Protein AF-A0AAD8EGN2-F1 (afdb_monomer)

Foldseek 3Di:
DVVVVVVVVVVVVLVVQVVVLVVVADDLPQFADDDPPDPPPDDDDSVRRSVVSRQVSQCVGPPHDDDD

Organism: Diploptera punctata (NCBI:txid6984)

Mean predicted aligned error: 5.25 Å

Structure (mmCIF, N/CA/C/O backbone):
data_AF-A0AAD8EGN2-F1
#
_entry.id   AF-A0AAD8EGN2-F1
#
loop_
_atom_site.group_PDB
_atom_site.id
_atom_site.type_symbol
_atom_site.label_atom_id
_atom_site.label_alt_id
_atom_site.label_comp_id
_atom_site.label_asym_id
_atom_site.label_entity_id
_atom_site.label_seq_id
_atom_site.pdbx_PDB_ins_code
_atom_site.Cartn_x
_atom_site.Cartn_y
_atom_site.Cartn_z
_atom_site.occupancy
_atom_site.B_iso_or_equiv
_atom_site.auth_seq_id
_atom_site.auth_comp_id
_atom_site.auth_asym_id
_atom_site.auth_atom_id
_atom_site.pdbx_PDB_model_num
ATOM 1 N N . LEU A 1 1 ? 29.774 0.293 -22.979 1.00 66.94 1 LEU A N 1
ATOM 2 C CA . LEU A 1 1 ? 28.638 0.299 -23.937 1.00 66.94 1 LEU A CA 1
ATOM 3 C C . LEU A 1 1 ? 27.633 -0.824 -23.661 1.00 66.94 1 LEU A C 1
ATOM 5 O O . LEU A 1 1 ? 26.467 -0.503 -23.485 1.00 66.94 1 LEU A O 1
ATOM 9 N N . GLN A 1 2 ? 28.055 -2.092 -23.536 1.00 80.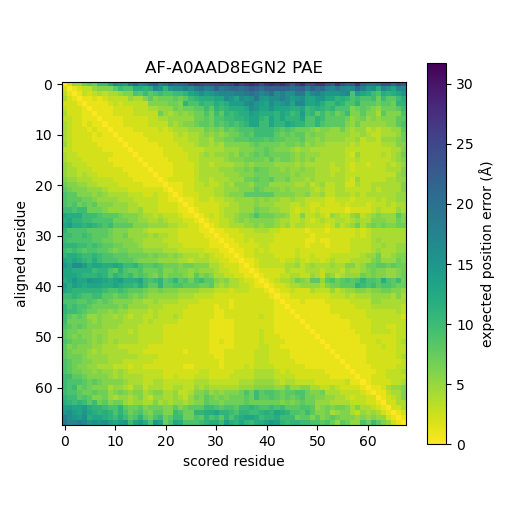38 2 GLN A N 1
ATOM 10 C CA . GLN A 1 2 ? 27.153 -3.207 -23.180 1.00 80.38 2 GLN A CA 1
ATOM 11 C C . GLN A 1 2 ? 26.444 -3.033 -21.824 1.00 80.38 2 GLN A C 1
ATOM 13 O O . GLN A 1 2 ? 25.234 -3.216 -21.759 1.00 80.38 2 GLN A O 1
ATOM 18 N N . THR A 1 3 ? 27.157 -2.611 -20.774 1.00 86.31 3 THR A N 1
ATOM 19 C CA . THR A 1 3 ? 26.577 -2.404 -19.431 1.00 86.31 3 THR A CA 1
ATOM 20 C C . THR A 1 3 ? 25.421 -1.402 -19.443 1.00 86.31 3 THR A C 1
ATOM 22 O O . THR A 1 3 ? 24.328 -1.719 -18.994 1.00 86.31 3 THR A O 1
ATOM 25 N N . HIS A 1 4 ? 25.617 -0.246 -20.081 1.00 87.69 4 HIS A N 1
ATOM 26 C CA . HIS A 1 4 ? 24.586 0.788 -20.212 1.00 87.69 4 HIS A CA 1
ATOM 27 C C . HIS A 1 4 ? 23.335 0.298 -20.969 1.00 87.69 4 HIS A C 1
ATOM 29 O O . HIS A 1 4 ? 22.206 0.648 -20.628 1.00 87.69 4 HIS A O 1
ATOM 35 N N . MET A 1 5 ? 23.506 -0.531 -22.006 1.00 89.56 5 MET A N 1
ATOM 36 C CA . MET A 1 5 ? 22.366 -1.122 -22.718 1.00 89.56 5 MET A CA 1
ATOM 37 C C . MET A 1 5 ? 21.608 -2.127 -21.843 1.00 89.56 5 MET A C 1
ATOM 39 O O . MET A 1 5 ? 20.377 -2.126 -21.853 1.00 89.56 5 MET A O 1
ATOM 43 N N . ALA A 1 6 ? 22.328 -2.940 -21.064 1.00 90.06 6 ALA A N 1
ATOM 44 C CA . ALA A 1 6 ? 21.732 -3.885 -20.125 1.00 90.06 6 ALA A CA 1
ATOM 45 C C . ALA A 1 6 ? 20.946 -3.167 -19.013 1.00 90.06 6 ALA A C 1
ATOM 47 O O . ALA A 1 6 ? 19.801 -3.522 -18.745 1.00 90.06 6 ALA A O 1
ATOM 48 N N . GLU A 1 7 ? 21.497 -2.103 -18.428 1.00 91.88 7 GLU A N 1
ATOM 49 C CA . GLU A 1 7 ? 20.820 -1.274 -17.417 1.00 91.88 7 GLU A CA 1
ATOM 50 C C . GLU A 1 7 ? 19.531 -0.639 -17.955 1.00 91.88 7 GLU A C 1
ATOM 52 O O . GLU A 1 7 ? 18.485 -0.662 -17.297 1.00 91.88 7 GLU A O 1
ATOM 57 N N . LYS A 1 8 ? 19.574 -0.119 -19.188 1.00 91.94 8 LYS A N 1
ATOM 58 C CA . LYS A 1 8 ? 18.398 0.455 -19.849 1.00 91.94 8 LYS A CA 1
ATOM 59 C C . LYS A 1 8 ? 17.313 -0.597 -20.085 1.00 91.94 8 LYS A C 1
ATOM 61 O O . LYS A 1 8 ? 16.140 -0.316 -19.841 1.00 91.94 8 LYS A O 1
ATOM 66 N N . ALA A 1 9 ? 17.690 -1.797 -20.524 1.00 92.12 9 ALA A N 1
ATOM 67 C CA . ALA A 1 9 ? 16.754 -2.906 -20.696 1.00 92.12 9 ALA A CA 1
ATOM 68 C C . ALA A 1 9 ? 16.105 -3.307 -19.360 1.00 92.12 9 ALA A C 1
ATOM 70 O O . ALA A 1 9 ? 14.879 -3.358 -19.274 1.00 92.12 9 ALA A O 1
ATOM 71 N N . MET A 1 10 ? 16.902 -3.459 -1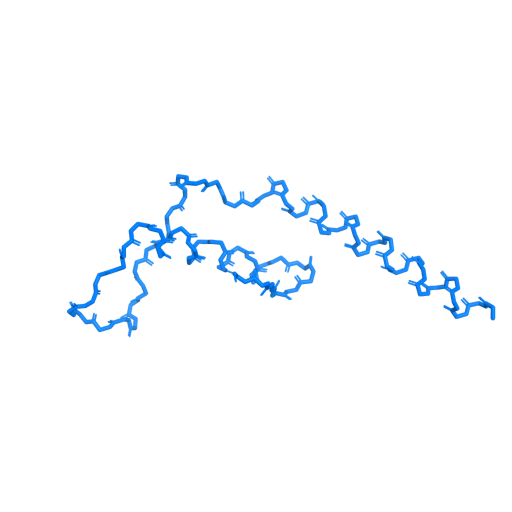8.294 1.00 91.56 10 MET A N 1
ATOM 72 C CA . MET A 1 10 ? 16.392 -3.767 -16.950 1.00 91.56 10 MET A CA 1
ATOM 73 C C . MET A 1 10 ? 15.422 -2.701 -16.432 1.00 91.56 10 MET A C 1
ATOM 75 O O . MET A 1 10 ? 14.392 -3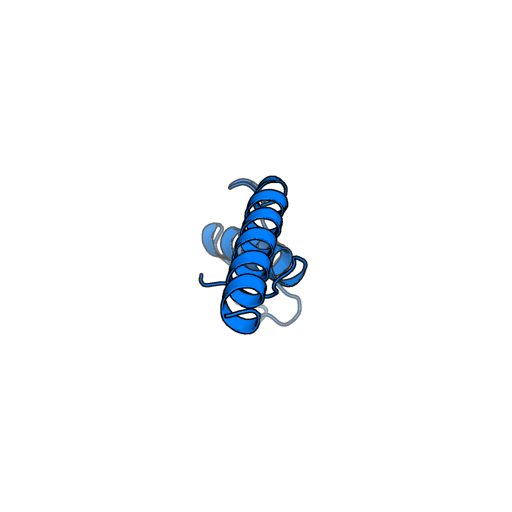.031 -15.842 1.00 91.56 10 MET A O 1
ATOM 79 N N . THR A 1 11 ? 15.714 -1.422 -16.679 1.00 91.25 11 THR A N 1
ATOM 80 C CA . THR A 1 11 ? 14.828 -0.313 -16.295 1.00 91.25 11 THR A CA 1
ATOM 81 C C . THR A 1 11 ? 13.480 -0.420 -17.003 1.00 91.25 11 THR A C 1
ATOM 83 O O . THR A 1 11 ? 12.431 -0.352 -16.363 1.00 91.25 11 THR A O 1
ATOM 86 N N . VAL A 1 12 ? 13.491 -0.636 -18.321 1.00 94.12 12 VAL A N 1
ATOM 87 C CA . VAL A 1 12 ? 12.266 -0.766 -19.123 1.00 94.12 12 VAL A CA 1
ATOM 88 C C . VAL A 1 12 ? 11.442 -1.975 -18.686 1.00 94.12 12 VAL A C 1
ATO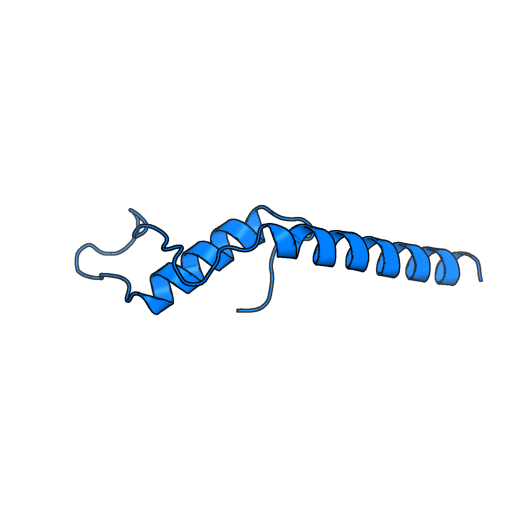M 90 O O . VAL A 1 12 ? 10.222 -1.871 -18.566 1.00 94.12 12 VAL A O 1
ATOM 93 N N . ASP A 1 13 ? 12.080 -3.108 -18.412 1.00 93.00 13 ASP A N 1
ATOM 94 C CA . ASP A 1 13 ? 11.367 -4.306 -17.970 1.00 93.00 13 ASP A CA 1
ATOM 95 C C . ASP A 1 13 ? 10.779 -4.135 -16.568 1.00 93.00 13 ASP A C 1
ATOM 97 O O . ASP A 1 13 ? 9.631 -4.515 -16.333 1.00 93.00 13 ASP A O 1
ATOM 101 N N . THR A 1 14 ? 11.488 -3.451 -15.669 1.00 90.06 14 THR A N 1
ATOM 102 C CA . THR A 1 14 ? 10.958 -3.085 -14.347 1.00 90.06 14 THR A CA 1
ATOM 103 C C . THR A 1 14 ? 9.725 -2.188 -14.475 1.00 90.06 14 THR A C 1
ATOM 105 O O . THR A 1 14 ? 8.717 -2.429 -13.809 1.00 90.06 14 THR A O 1
ATOM 108 N N . LEU A 1 15 ? 9.748 -1.198 -15.375 1.00 91.06 15 LEU A N 1
ATOM 109 C CA . LEU A 1 15 ? 8.592 -0.332 -15.637 1.00 91.06 15 LEU A CA 1
ATOM 110 C C . LEU A 1 15 ? 7.390 -1.114 -16.181 1.00 91.06 15 LEU A C 1
ATOM 112 O O . LEU A 1 15 ? 6.260 -0.867 -15.758 1.00 91.06 15 LEU A O 1
ATOM 116 N N . LYS A 1 16 ? 7.610 -2.085 -17.077 1.00 91.75 16 LYS A N 1
ATOM 117 C CA . LYS A 1 16 ? 6.534 -2.958 -17.580 1.00 91.75 16 LYS A CA 1
ATOM 118 C C . LYS A 1 16 ? 5.908 -3.779 -16.458 1.00 91.75 16 LYS A C 1
ATOM 120 O O . LYS A 1 16 ? 4.683 -3.878 -16.395 1.00 91.75 16 LYS A O 1
ATOM 125 N N . VAL A 1 17 ? 6.730 -4.346 -15.573 1.00 89.69 17 VAL A N 1
ATOM 126 C CA . VAL A 1 17 ? 6.251 -5.106 -14.410 1.00 89.69 17 VAL A CA 1
ATOM 127 C C . VAL A 1 17 ? 5.426 -4.204 -13.497 1.00 89.69 17 VAL A C 1
ATOM 129 O O . VAL A 1 17 ? 4.292 -4.553 -13.178 1.00 89.69 17 VAL A O 1
ATOM 132 N N . LEU A 1 18 ? 5.930 -3.015 -13.152 1.00 88.19 18 LEU A N 1
ATOM 133 C CA . LEU A 1 18 ? 5.207 -2.043 -12.327 1.00 88.19 18 LEU A CA 1
ATOM 134 C C . LEU A 1 18 ? 3.849 -1.682 -12.937 1.00 88.19 18 LEU A C 1
ATOM 136 O O 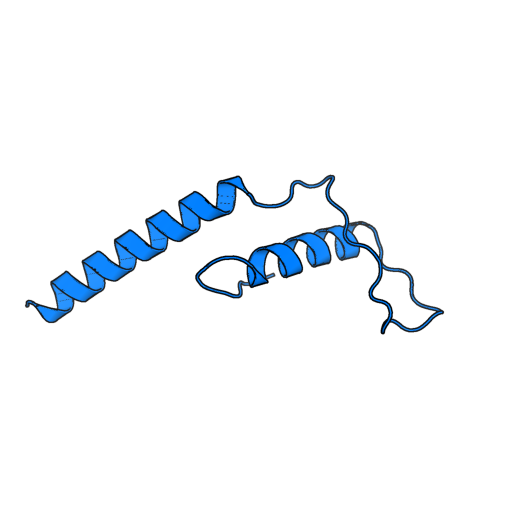. LEU A 1 18 ? 2.822 -1.815 -12.270 1.00 88.19 18 LEU A O 1
ATOM 140 N N . HIS A 1 19 ? 3.819 -1.321 -14.220 1.00 89.69 19 HIS A N 1
ATOM 141 C CA . HIS A 1 19 ? 2.576 -1.018 -14.928 1.00 89.69 19 HIS A CA 1
ATOM 142 C C . HIS A 1 19 ? 1.598 -2.203 -14.924 1.00 89.69 19 HIS A C 1
ATOM 144 O O . HIS A 1 19 ? 0.397 -2.020 -14.728 1.00 89.69 19 HIS A O 1
ATOM 150 N N . GLY A 1 20 ? 2.104 -3.426 -15.098 1.00 89.50 20 GLY A N 1
ATOM 151 C CA . GLY A 1 20 ? 1.307 -4.646 -14.995 1.00 89.50 20 GLY A CA 1
ATOM 152 C C . GLY A 1 20 ? 0.689 -4.824 -13.609 1.00 89.50 20 GLY A C 1
ATOM 153 O O . GLY A 1 20 ? -0.508 -5.091 -13.510 1.00 89.50 20 GLY A O 1
ATOM 154 N N . THR A 1 21 ? 1.472 -4.622 -12.543 1.00 88.50 21 THR A N 1
ATOM 155 C CA . THR A 1 21 ? 0.981 -4.780 -11.165 1.00 88.50 21 THR A CA 1
ATOM 156 C C . THR A 1 21 ? -0.137 -3.798 -10.837 1.00 88.50 21 THR A C 1
ATOM 158 O O . THR A 1 21 ? -1.119 -4.216 -10.228 1.00 88.50 21 THR A O 1
ATOM 161 N N . LEU A 1 22 ? -0.072 -2.545 -11.312 1.00 88.00 22 LEU A N 1
ATOM 162 C CA . LEU A 1 22 ? -1.090 -1.515 -11.045 1.00 88.00 22 LEU A CA 1
ATOM 163 C C . LEU A 1 22 ? -2.516 -1.944 -11.416 1.00 88.00 22 LEU A C 1
ATOM 165 O O . LEU A 1 22 ? -3.467 -1.485 -10.793 1.00 88.00 22 LEU A O 1
ATOM 169 N N . LYS A 1 23 ? -2.682 -2.870 -12.368 1.00 88.62 23 LYS A N 1
ATOM 170 C CA . LYS A 1 23 ? -3.997 -3.427 -12.735 1.00 88.62 23 LYS A CA 1
ATOM 171 C C . LYS A 1 23 ? -4.677 -4.200 -11.601 1.00 88.62 23 LYS A C 1
ATOM 173 O O . LYS A 1 23 ? -5.887 -4.375 -11.628 1.00 88.62 23 LYS A O 1
ATOM 178 N N . THR A 1 24 ? -3.899 -4.682 -10.637 1.00 90.25 24 THR A N 1
ATOM 179 C CA . THR A 1 24 ? -4.368 -5.431 -9.460 1.00 90.25 24 THR A CA 1
ATOM 180 C C . THR A 1 24 ? -4.401 -4.576 -8.193 1.00 90.25 24 THR A C 1
ATOM 182 O O . THR A 1 24 ? -4.680 -5.098 -7.118 1.00 90.25 24 THR A O 1
ATOM 185 N N . CYS A 1 25 ? -4.092 -3.278 -8.309 1.00 90.50 25 CYS A N 1
ATOM 186 C CA . CYS A 1 25 ? -4.092 -2.348 -7.188 1.00 90.50 25 CYS A CA 1
ATOM 187 C C . CYS A 1 25 ? -5.489 -2.297 -6.543 1.00 90.50 25 CYS A C 1
ATOM 189 O O . CYS A 1 25 ? -6.483 -2.189 -7.270 1.00 90.50 25 CYS A O 1
ATOM 191 N N . PRO A 1 26 ? -5.592 -2.368 -5.205 1.00 92.38 26 PRO A N 1
ATOM 192 C CA . PRO A 1 26 ? -6.870 -2.252 -4.522 1.00 92.38 26 PRO A CA 1
ATOM 193 C C . PRO A 1 26 ? -7.522 -0.900 -4.833 1.00 92.38 26 PRO A C 1
ATOM 195 O O . PRO A 1 26 ? -6.886 0.150 -4.751 1.00 92.38 26 PRO A O 1
ATOM 198 N N . GLY A 1 27 ? -8.805 -0.932 -5.197 1.00 89.50 27 GLY A N 1
ATOM 199 C CA . GLY A 1 27 ? -9.599 0.278 -5.401 1.00 89.50 27 GLY A CA 1
ATOM 200 C C . GLY A 1 27 ? -9.995 0.943 -4.079 1.00 89.50 27 GLY A C 1
ATOM 201 O O . GLY A 1 27 ? -9.866 0.361 -3.006 1.00 89.50 27 GLY A O 1
ATOM 202 N N . GLU A 1 28 ? -10.573 2.142 -4.152 1.00 88.81 28 GLU A N 1
ATOM 203 C CA . GLU A 1 28 ? -10.937 2.954 -2.975 1.00 88.81 28 GLU A CA 1
ATOM 204 C C . GLU A 1 28 ? -11.960 2.300 -2.029 1.00 88.81 28 GLU A C 1
ATOM 206 O O . GLU A 1 28 ? -12.113 2.706 -0.875 1.00 88.81 28 GLU A O 1
ATOM 211 N N . ASN A 1 29 ? -12.680 1.288 -2.505 1.00 91.94 29 ASN A N 1
ATOM 212 C CA . ASN A 1 29 ? -13.668 0.559 -1.711 1.00 91.94 29 ASN A CA 1
ATOM 213 C C . ASN A 1 29 ? -13.067 -0.641 -0.968 1.00 91.94 29 ASN A C 1
ATOM 215 O O . ASN A 1 29 ? -13.753 -1.256 -0.156 1.00 91.94 29 ASN A O 1
ATOM 219 N N . VAL A 1 30 ? -11.802 -0.981 -1.229 1.00 95.12 30 VAL A N 1
ATOM 220 C CA . VAL A 1 30 ? -11.113 -2.079 -0.551 1.00 95.12 30 VAL A CA 1
ATOM 221 C C . VAL A 1 30 ? -10.556 -1.564 0.773 1.00 95.12 30 VAL A C 1
ATOM 223 O O . VAL A 1 30 ? -9.729 -0.653 0.806 1.00 95.12 30 VAL A O 1
ATOM 226 N N . LEU A 1 31 ? -11.025 -2.153 1.871 1.00 96.31 31 LEU A N 1
ATOM 227 C CA . LEU A 1 31 ? -10.596 -1.839 3.231 1.00 96.31 31 LEU A CA 1
ATOM 228 C C . LEU A 1 31 ? -9.922 -3.066 3.837 1.00 96.31 31 LEU A C 1
ATOM 230 O O . LEU A 1 31 ? -10.460 -4.168 3.753 1.00 96.31 31 LEU A O 1
ATOM 234 N N . ALA A 1 32 ? -8.760 -2.870 4.454 1.00 95.88 32 ALA A N 1
ATOM 235 C CA . ALA A 1 32 ? -8.142 -3.900 5.273 1.00 95.88 32 ALA A CA 1
ATOM 236 C C . ALA A 1 32 ? -8.802 -3.963 6.658 1.00 95.88 32 ALA A C 1
ATOM 238 O O . ALA A 1 32 ? -9.316 -2.962 7.168 1.00 95.88 32 ALA A O 1
ATOM 239 N N . GLU A 1 33 ? -8.760 -5.146 7.265 1.00 95.00 33 GLU A N 1
ATOM 240 C CA . GLU A 1 33 ? -9.150 -5.343 8.658 1.00 95.00 33 GLU A CA 1
ATOM 241 C C . GLU A 1 33 ? -8.122 -4.730 9.615 1.00 95.00 33 GLU A C 1
ATOM 243 O O . GLU A 1 33 ? -6.944 -4.568 9.278 1.00 95.00 33 GLU A O 1
ATOM 248 N N . ASP A 1 34 ? -8.568 -4.416 10.832 1.00 94.06 34 ASP A N 1
ATOM 249 C CA . ASP A 1 34 ? -7.678 -3.912 11.872 1.00 94.06 34 ASP A CA 1
ATOM 250 C C . ASP A 1 34 ? -6.668 -5.000 12.282 1.00 94.06 34 ASP A C 1
ATOM 252 O O . ASP A 1 34 ? -7.059 -6.134 12.587 1.00 94.06 34 ASP A O 1
ATOM 256 N N . PRO A 1 35 ? -5.354 -4.698 12.308 1.00 93.88 35 PRO A N 1
ATOM 257 C CA . PRO A 1 35 ? -4.354 -5.671 12.719 1.00 93.88 35 PRO A CA 1
ATOM 258 C C . PRO A 1 35 ? -4.600 -6.150 14.150 1.00 93.88 35 PRO A C 1
ATOM 260 O O . PRO A 1 35 ? -4.763 -5.347 15.064 1.00 93.88 35 PRO A O 1
ATOM 263 N N . LYS A 1 36 ? -4.503 -7.463 14.383 1.00 91.69 36 LYS A N 1
ATOM 264 C CA . LYS A 1 36 ? -4.691 -8.058 15.724 1.00 91.69 36 LYS A CA 1
ATOM 265 C C . LYS A 1 36 ? -3.709 -7.537 16.780 1.00 91.69 36 LYS A C 1
ATOM 267 O O . LYS A 1 36 ? -3.979 -7.642 17.969 1.00 91.69 36 LYS A O 1
ATOM 272 N N . ALA A 1 37 ? -2.559 -7.021 16.345 1.00 92.69 37 ALA A N 1
ATOM 273 C CA . ALA A 1 37 ? -1.536 -6.441 17.212 1.00 92.69 37 ALA A CA 1
ATOM 274 C C . ALA A 1 37 ? -1.804 -4.966 17.573 1.00 92.69 37 ALA A C 1
ATOM 276 O O . ALA A 1 37 ? -1.059 -4.385 18.366 1.00 92.69 37 ALA A O 1
ATOM 277 N N . LEU A 1 38 ? -2.831 -4.342 16.988 1.00 93.12 38 LEU A N 1
ATOM 278 C CA . LEU A 1 38 ? -3.237 -2.985 17.325 1.00 93.12 38 LEU A CA 1
ATOM 279 C C . LEU A 1 38 ? -3.816 -2.960 18.747 1.00 93.12 38 LEU A C 1
ATOM 281 O O . LEU A 1 38 ? -4.441 -3.917 19.203 1.00 93.12 38 LEU A O 1
ATOM 285 N N . ARG A 1 39 ? -3.589 -1.863 19.476 1.00 93.94 39 ARG A N 1
ATOM 286 C CA . ARG A 1 39 ? -4.152 -1.712 20.823 1.00 93.94 39 ARG A CA 1
ATOM 287 C C . ARG A 1 39 ? -5.678 -1.745 20.743 1.00 93.94 39 ARG A C 1
ATOM 289 O O . ARG A 1 39 ? -6.257 -1.114 19.869 1.00 93.94 39 ARG A O 1
ATOM 296 N N . TH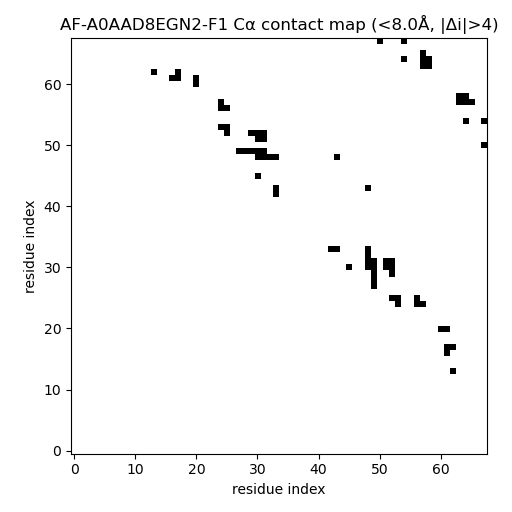R A 1 40 ? -6.319 -2.412 21.699 1.00 87.06 40 THR A N 1
ATOM 297 C CA . THR A 1 40 ? -7.778 -2.633 21.719 1.00 87.06 40 THR A CA 1
ATOM 298 C C . THR A 1 40 ? -8.612 -1.354 21.799 1.00 87.06 40 THR A C 1
ATOM 300 O O . THR A 1 40 ? -9.806 -1.389 21.529 1.00 87.06 40 THR A O 1
ATOM 303 N N . ASN A 1 41 ? -8.003 -0.228 22.172 1.00 92.31 41 ASN A N 1
ATOM 304 C CA . ASN A 1 41 ? -8.640 1.085 22.217 1.00 92.31 41 ASN A CA 1
ATOM 305 C C . ASN A 1 41 ? -8.443 1.917 20.938 1.00 92.31 41 ASN A C 1
ATOM 307 O O . ASN A 1 41 ? -8.846 3.079 20.917 1.00 92.31 41 ASN A O 1
ATOM 311 N N . VAL A 1 42 ? -7.777 1.378 19.915 1.00 93.06 42 VAL A N 1
ATOM 312 C CA . VAL A 1 42 ? -7.518 2.070 18.650 1.00 93.06 42 VAL A CA 1
ATOM 313 C C . VAL A 1 42 ? -8.294 1.374 17.542 1.00 93.06 42 VAL A C 1
ATOM 315 O O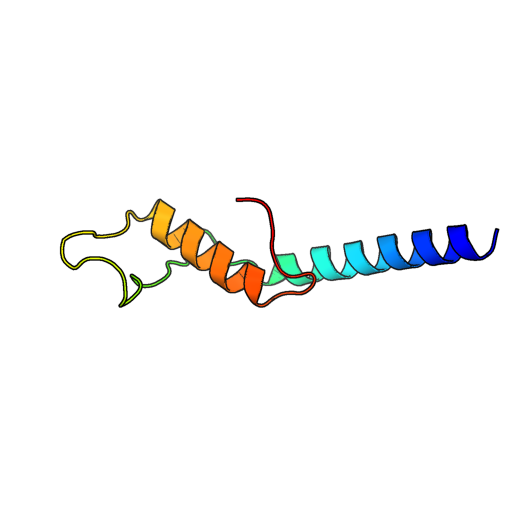 . VAL A 1 42 ? -8.091 0.193 17.282 1.00 93.06 42 VAL A O 1
ATOM 318 N N . GLU A 1 43 ? -9.139 2.138 16.860 1.00 94.62 43 GLU A N 1
ATOM 319 C CA . GLU A 1 43 ? -9.829 1.722 15.643 1.00 94.62 43 GLU A CA 1
ATOM 320 C C . GLU A 1 43 ? -9.273 2.528 14.467 1.00 94.62 43 GLU A C 1
ATOM 322 O O . GLU A 1 43 ? -9.142 3.754 14.560 1.00 94.62 43 GLU A O 1
ATOM 327 N N . LEU A 1 44 ? -8.910 1.860 13.365 1.00 96.00 44 LEU A N 1
ATOM 328 C CA . LEU A 1 44 ? -8.409 2.576 12.195 1.00 96.00 44 LEU A CA 1
ATOM 329 C C . LEU A 1 44 ? -9.555 3.280 11.467 1.00 96.00 44 LEU A C 1
ATOM 331 O O . LEU A 1 44 ? -10.587 2.687 11.143 1.00 96.00 44 LEU A O 1
ATOM 335 N N . MET A 1 45 ? -9.324 4.545 11.123 1.00 95.81 45 MET A N 1
ATOM 336 C CA . MET A 1 45 ? -10.215 5.316 10.263 1.00 95.81 45 MET A CA 1
ATOM 337 C C . MET A 1 45 ? -10.274 4.703 8.858 1.00 95.81 45 MET A C 1
ATOM 339 O O . MET A 1 45 ? -9.326 4.075 8.388 1.00 95.81 45 MET A O 1
ATOM 343 N N . GLN A 1 46 ? -11.357 4.958 8.122 1.00 95.56 46 GLN A N 1
ATOM 344 C CA . GLN A 1 46 ? -11.562 4.390 6.783 1.00 95.56 46 GLN A CA 1
ATOM 345 C C . GLN A 1 46 ? -10.388 4.648 5.822 1.00 95.56 46 GLN A C 1
ATOM 347 O O . GLN A 1 46 ? -9.963 3.741 5.113 1.00 95.56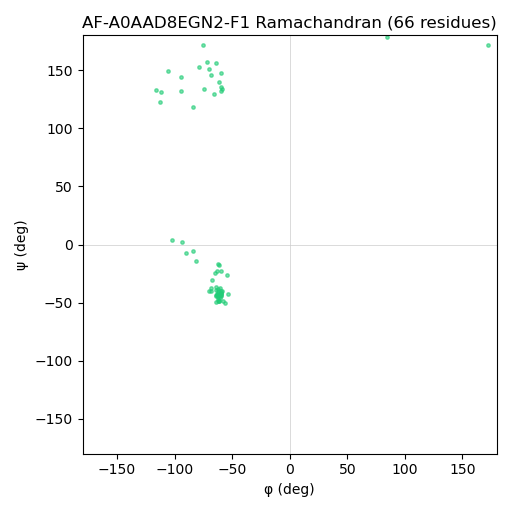 46 GLN A O 1
ATOM 352 N N . HIS A 1 47 ? -9.818 5.857 5.813 1.00 94.75 47 HIS A N 1
ATOM 353 C CA . HIS A 1 47 ? -8.659 6.161 4.967 1.00 94.75 47 HIS A CA 1
ATOM 354 C C . HIS A 1 47 ? -7.390 5.410 5.402 1.00 94.75 47 HIS A C 1
ATOM 356 O O . HIS A 1 47 ? -6.589 5.036 4.551 1.00 94.75 47 HIS A O 1
ATOM 362 N N . GLN A 1 48 ? -7.231 5.121 6.698 1.00 95.25 48 GLN A N 1
ATOM 363 C CA . GLN A 1 48 ? -6.131 4.299 7.208 1.00 95.25 48 GLN A CA 1
ATOM 364 C C . GLN A 1 48 ? -6.306 2.836 6.790 1.00 95.25 48 GLN A C 1
ATOM 366 O O . GLN A 1 48 ? -5.342 2.213 6.361 1.00 95.25 48 GLN A O 1
ATOM 371 N N . LYS A 1 49 ? -7.535 2.305 6.821 1.00 96.00 49 LYS A N 1
ATOM 372 C CA . LYS A 1 49 ? -7.855 0.953 6.325 1.00 96.00 49 LYS A CA 1
ATOM 373 C C . LYS A 1 49 ? -7.615 0.811 4.819 1.00 96.00 49 LYS A C 1
ATOM 375 O O . LYS A 1 49 ? -7.131 -0.229 4.375 1.00 96.00 49 LYS A O 1
ATOM 380 N N . ARG A 1 50 ? -7.895 1.860 4.035 1.00 95.44 50 ARG A N 1
ATOM 381 C CA . ARG A 1 50 ? -7.540 1.937 2.601 1.00 95.44 50 ARG A CA 1
ATOM 382 C C . ARG A 1 50 ? -6.028 1.924 2.395 1.00 95.44 50 ARG A C 1
ATOM 384 O O . ARG A 1 50 ? -5.525 1.127 1.610 1.00 95.44 50 ARG A O 1
ATOM 391 N N . ALA A 1 51 ? -5.308 2.779 3.122 1.00 93.44 51 ALA A N 1
ATOM 392 C CA . ALA A 1 51 ? -3.850 2.839 3.060 1.00 93.44 51 ALA A CA 1
ATOM 393 C C . ALA A 1 51 ? -3.218 1.493 3.449 1.00 93.44 51 ALA A C 1
ATOM 395 O O . ALA A 1 51 ? -2.312 1.015 2.774 1.00 93.44 51 ALA A O 1
ATOM 396 N N . LEU A 1 52 ? -3.749 0.835 4.481 1.00 94.88 52 LEU A N 1
ATOM 397 C CA . LEU A 1 52 ? -3.308 -0.489 4.905 1.00 94.88 52 LEU A CA 1
ATOM 398 C C . LEU A 1 52 ? -3.555 -1.551 3.823 1.00 94.88 52 LEU A C 1
ATOM 400 O O . LEU A 1 52 ? -2.658 -2.343 3.544 1.00 94.88 52 LEU A O 1
ATOM 404 N N . ALA A 1 53 ? -4.719 -1.545 3.166 1.00 94.88 53 ALA A N 1
ATOM 405 C CA . ALA A 1 53 ? -4.985 -2.440 2.036 1.00 94.88 53 ALA A CA 1
ATOM 406 C C . ALA A 1 53 ? -3.985 -2.226 0.887 1.00 94.88 53 ALA A C 1
ATOM 408 O O . ALA A 1 53 ? -3.483 -3.196 0.316 1.00 94.88 53 ALA A O 1
ATOM 409 N N . TRP A 1 54 ? -3.656 -0.967 0.581 1.00 93.00 54 TRP A N 1
ATOM 410 C CA . TRP A 1 54 ? -2.641 -0.631 -0.416 1.00 93.00 54 TRP A CA 1
ATOM 411 C C . TRP A 1 54 ? -1.254 -1.147 -0.024 1.00 93.00 54 TRP A C 1
ATOM 413 O O . TRP A 1 54 ? -0.591 -1.766 -0.854 1.00 93.00 54 TRP A O 1
ATOM 423 N N . LEU A 1 55 ? -0.838 -0.961 1.232 1.00 92.81 55 LEU A N 1
ATOM 424 C CA . LEU A 1 55 ? 0.459 -1.429 1.733 1.00 92.81 55 LEU A CA 1
ATOM 425 C C . LEU A 1 55 ? 0.588 -2.953 1.647 1.00 92.81 55 LEU A C 1
ATOM 427 O O . LEU A 1 55 ? 1.563 -3.447 1.084 1.00 92.81 55 LEU A O 1
ATOM 431 N N . LEU A 1 56 ? -0.422 -3.694 2.114 1.00 92.62 56 LEU A N 1
ATOM 432 C CA . LEU A 1 56 ? -0.436 -5.161 2.051 1.00 92.62 56 LEU A CA 1
ATOM 433 C C . LEU A 1 56 ? -0.342 -5.670 0.605 1.00 92.62 56 LEU A C 1
ATOM 435 O O . LEU A 1 56 ? 0.422 -6.587 0.302 1.00 92.62 56 LEU A O 1
ATOM 439 N N . TRP A 1 57 ? -1.079 -5.047 -0.318 1.00 92.56 57 TRP A N 1
ATOM 440 C CA . TRP A 1 57 ? -0.972 -5.364 -1.742 1.00 92.56 57 TRP A CA 1
ATOM 441 C C . TRP A 1 57 ? 0.414 -5.018 -2.304 1.00 92.56 57 TRP A C 1
ATOM 443 O O . TRP A 1 57 ? 1.004 -5.807 -3.050 1.00 92.56 57 TRP A O 1
ATOM 453 N N . ARG A 1 58 ? 0.961 -3.857 -1.945 1.00 91.69 58 ARG A N 1
ATOM 454 C CA . ARG A 1 58 ? 2.251 -3.375 -2.443 1.00 91.69 58 ARG A CA 1
ATOM 455 C C . ARG A 1 58 ? 3.400 -4.284 -2.013 1.00 91.69 58 ARG A C 1
ATOM 457 O O . ARG A 1 58 ? 4.270 -4.579 -2.830 1.00 91.69 58 ARG A O 1
ATOM 464 N N . GLU A 1 59 ? 3.370 -4.790 -0.784 1.00 92.00 59 GLU A N 1
ATOM 465 C CA . GLU A 1 59 ? 4.329 -5.781 -0.278 1.00 92.00 59 GLU A CA 1
ATOM 466 C C . GLU A 1 59 ? 4.243 -7.137 -0.996 1.00 92.00 59 GLU A C 1
ATOM 468 O O . GLU A 1 59 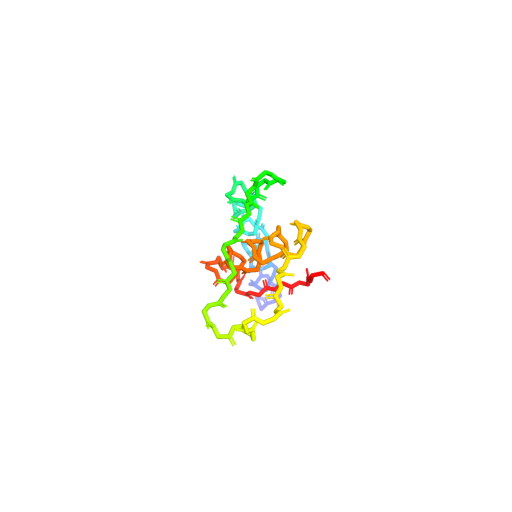? 5.239 -7.849 -1.067 1.00 92.00 59 GLU A O 1
ATOM 473 N N . SER A 1 60 ? 3.097 -7.492 -1.586 1.00 89.50 60 SER A N 1
ATOM 474 C CA . SER A 1 60 ? 2.936 -8.748 -2.343 1.00 89.50 60 SER A CA 1
ATOM 475 C C . SER A 1 60 ? 3.452 -8.690 -3.789 1.00 89.50 60 SER A C 1
ATOM 477 O O . SER A 1 60 ? 3.612 -9.716 -4.452 1.00 89.50 60 SER A O 1
ATOM 479 N N . SER A 1 61 ? 3.718 -7.489 -4.301 1.00 86.31 61 SER A N 1
ATOM 480 C CA . SER A 1 61 ? 4.046 -7.242 -5.705 1.00 86.31 61 SER A CA 1
ATOM 481 C C . SER A 1 61 ? 5.537 -6.943 -5.893 1.00 86.31 61 SER A C 1
ATOM 483 O O . SER A 1 61 ? 6.166 -6.335 -5.036 1.00 86.31 61 SER A O 1
ATOM 485 N N . LYS A 1 62 ? 6.114 -7.301 -7.048 1.00 85.81 62 LYS A N 1
ATOM 486 C CA . LYS A 1 62 ? 7.513 -6.974 -7.383 1.00 85.81 62 LYS A CA 1
ATOM 487 C C . LYS A 1 62 ? 7.621 -5.678 -8.203 1.00 85.81 62 LYS A C 1
ATOM 489 O O . LYS A 1 62 ? 6.789 -5.473 -9.085 1.00 85.81 62 LYS A O 1
ATOM 494 N N . PRO A 1 63 ? 8.664 -4.857 -7.994 1.00 84.56 63 PRO A N 1
ATOM 495 C CA . PRO A 1 63 ? 9.515 -4.822 -6.802 1.00 84.56 63 PRO A CA 1
ATOM 496 C C . PRO A 1 63 ? 8.696 -4.508 -5.538 1.00 84.56 63 PRO A C 1
ATOM 498 O O . PRO A 1 63 ? 7.681 -3.808 -5.610 1.00 84.56 63 PRO A O 1
ATOM 501 N N . TYR A 1 64 ? 9.128 -5.070 -4.409 1.00 83.62 64 TYR A N 1
ATOM 502 C CA . TYR A 1 64 ? 8.462 -4.892 -3.120 1.00 83.62 64 TYR A CA 1
ATOM 503 C C . TYR A 1 64 ? 8.646 -3.464 -2.600 1.00 83.62 64 TYR A C 1
ATOM 505 O O . TYR A 1 64 ? 9.665 -2.825 -2.871 1.00 83.62 64 TYR A O 1
ATOM 513 N N . GLY A 1 65 ? 7.675 -2.992 -1.819 1.00 78.25 65 GLY A N 1
ATOM 514 C CA . GLY A 1 65 ? 7.698 -1.657 -1.222 1.00 78.25 65 GLY A CA 1
ATOM 515 C C . GLY A 1 65 ? 7.172 -0.554 -2.145 1.00 78.25 65 GLY A C 1
ATOM 516 O O . GLY A 1 65 ? 6.743 -0.798 -3.276 1.00 78.25 65 GLY A O 1
ATOM 517 N N . GLY A 1 66 ? 7.152 0.670 -1.623 1.00 76.00 66 GLY A N 1
ATOM 518 C CA . GLY A 1 66 ? 6.613 1.855 -2.287 1.00 76.00 66 GLY A CA 1
ATOM 519 C C . GLY A 1 66 ? 6.571 3.052 -1.338 1.00 76.00 66 GLY A C 1
ATOM 520 O O . GLY A 1 66 ? 6.828 2.908 -0.144 1.00 76.00 66 GLY A O 1
ATOM 521 N N . ILE A 1 67 ? 6.267 4.230 -1.880 1.00 73.75 67 ILE A N 1
ATOM 522 C CA . ILE A 1 67 ? 6.040 5.450 -1.096 1.00 73.75 67 ILE A CA 1
ATOM 523 C C . ILE A 1 67 ? 4.535 5.567 -0.856 1.00 73.75 67 ILE A C 1
ATOM 525 O O . ILE A 1 67 ? 3.766 5.383 -1.802 1.00 73.75 67 ILE A O 1
ATOM 529 N N . LEU A 1 68 ? 4.153 5.830 0.394 1.00 67.88 68 LEU A N 1
ATOM 530 C CA . LEU A 1 68 ? 2.778 6.098 0.810 1.00 67.88 68 LEU A CA 1
ATOM 531 C C . LEU A 1 68 ? 2.492 7.602 0.780 1.00 67.88 68 LEU A C 1
ATOM 533 O O . LEU A 1 68 ? 3.367 8.358 1.263 1.00 67.88 68 LEU A O 1
#

Sequence (68 aa):
LQTHMAEKAMTVDTLKVLHGTLKTCPGENVLAEDPKALRTNVELMQHQKRALAWLLWRESSKPYGGIL

Nearest PDB structures (foldseek):
  8enp-assembly1_A  TM=2.970E-01  e=5.458E+00  Homo sapiens

pLDDT: mean 90.09, std 6.0, range [66.94, 96.31]

Radius of gyration: 16.9 Å; Cα contacts (8 Å, |Δi|>4): 38; chains: 1; bounding box: 42×15×46 Å

Solvent-accessible surface area (backbone atoms only — not comparable to full-atom values): 4225 Å² total; per-residue (Å²): 113,70,66,63,53,51,53,52,50,53,52,53,52,51,52,52,44,44,60,58,52,58,78,71,54,73,54,94,85,44,64,41,78,81,60,88,88,52,57,94,92,62,79,76,52,72,70,53,20,30,50,48,33,45,50,59,53,34,59,74,36,70,75,65,59,81,88,132

Secondary structure (DSSP, 8-state):
-HHHHHHHHHHHHHHHHHHHHHTTPPPTT--PPPPTTS-TT----HHHHHHHHHHHHHHHSSSP----